Protein AF-A0A2L2YKX0-F1 (afdb_monomer)

pLDDT: mean 88.8, std 10.97, range [53.66, 98.56]

Nearest PDB structures (foldseek):
  1iab-assembly1_A  TM=9.332E-01  e=5.620E-02  Astacus astacus
  3lq0-assembly1_A  TM=8.122E-01  e=4.260E-02  Astacus astacus
  4l8n-assembly1_A-2  TM=5.3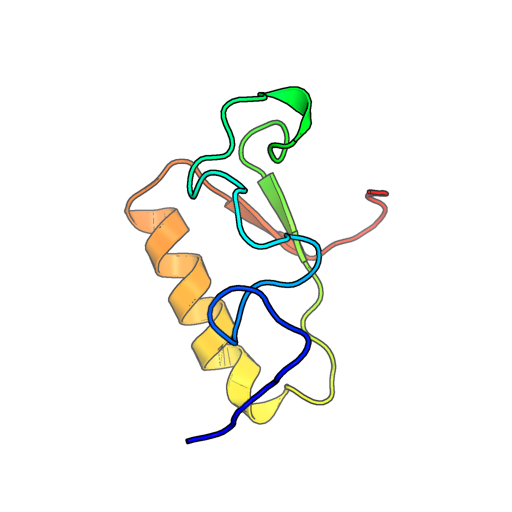50E-01  e=3.125E+00  Parabacteroides distasonis ATCC 8503
  2ymb-assembly2_A  TM=4.078E-01  e=8.244E+00  Homo sapiens
  5xiq-assembly1_B  TM=3.530E-01  e=7.177E+00  Toxoplasma gondii ME49

Mean predicted aligned error: 5.62 Å

Sequence (73 aa):
ALYNPYLFEGYILGFESGDRIVIPYTQMRWQNNEISYVIDRTLATQQALIVSAMNNYHIYTCLRFKPRTTERN

Secondary structure (DSSP, 8-state):
----TTSBTTTBSS--TT--SS---GGGSPGGGEEEE---GGGGGGHHHHHHHHHHHHHHSS-EEEE-SS---

Radius of gyration: 15.11 Å; Cα contacts (8 Å, |Δi|>4): 48; chains: 1; bounding box: 30×32×35 Å

Structure (mmCIF, N/CA/C/O backbone):
data_AF-A0A2L2YKX0-F1
#
_entry.id   AF-A0A2L2YKX0-F1
#
loop_
_atom_site.group_PDB
_atom_site.id
_atom_site.type_symbol
_atom_site.label_atom_id
_atom_site.label_alt_id
_atom_site.label_comp_id
_atom_site.label_asym_id
_atom_site.label_entity_id
_atom_site.label_seq_id
_atom_site.pdbx_PDB_ins_code
_atom_site.Cartn_x
_atom_site.Cartn_y
_atom_site.Cartn_z
_atom_site.occupancy
_atom_site.B_iso_or_equiv
_atom_site.auth_seq_id
_atom_site.auth_comp_id
_atom_site.auth_asym_id
_atom_site.auth_atom_id
_atom_site.pdbx_PDB_model_num
ATOM 1 N N . ALA A 1 1 ? 12.576 -16.240 -15.488 1.00 53.66 1 ALA A N 1
ATOM 2 C CA . ALA A 1 1 ? 11.776 -15.095 -15.007 1.00 53.66 1 ALA A CA 1
ATOM 3 C C . ALA A 1 1 ? 10.332 -15.299 -15.453 1.00 53.66 1 ALA A C 1
ATOM 5 O O . ALA A 1 1 ? 10.148 -15.807 -16.554 1.00 53.66 1 ALA A O 1
ATOM 6 N N . LEU A 1 2 ? 9.334 -14.971 -14.622 1.00 57.78 2 LEU A N 1
ATOM 7 C CA . LEU A 1 2 ? 7.936 -14.932 -15.071 1.00 57.78 2 LEU A CA 1
ATOM 8 C C . LEU A 1 2 ? 7.804 -13.762 -16.057 1.00 57.78 2 LEU A C 1
ATOM 10 O O . LEU A 1 2 ? 7.938 -12.611 -15.656 1.00 57.78 2 LEU A O 1
ATOM 14 N N . TYR A 1 3 ? 7.628 -14.062 -17.340 1.00 73.75 3 TYR A N 1
ATOM 15 C CA . TYR A 1 3 ? 7.418 -13.061 -18.380 1.00 73.75 3 TYR A CA 1
ATOM 16 C C . TYR A 1 3 ? 5.918 -12.928 -18.638 1.00 73.75 3 TYR A C 1
ATOM 18 O O . TYR A 1 3 ? 5.284 -13.886 -19.078 1.00 73.75 3 TYR A O 1
ATOM 26 N N . ASN A 1 4 ? 5.365 -11.748 -18.358 1.00 78.62 4 ASN A N 1
ATOM 27 C CA . ASN A 1 4 ? 3.983 -11.402 -18.671 1.00 78.62 4 ASN A CA 1
ATOM 28 C C . ASN A 1 4 ? 3.984 -10.448 -19.879 1.00 78.62 4 ASN A C 1
ATOM 30 O O . ASN A 1 4 ? 4.123 -9.240 -19.681 1.00 78.62 4 ASN A O 1
ATOM 34 N N . PRO A 1 5 ? 3.849 -10.953 -21.123 1.00 79.00 5 PRO A N 1
ATOM 35 C CA . PRO A 1 5 ? 4.003 -10.145 -22.342 1.00 79.00 5 PRO A CA 1
ATOM 36 C C . PRO A 1 5 ? 2.996 -8.999 -22.470 1.00 79.00 5 PRO A C 1
ATOM 38 O O . PRO A 1 5 ? 3.233 -8.058 -23.217 1.00 79.00 5 PRO A O 1
ATOM 41 N N . TYR A 1 6 ? 1.873 -9.083 -21.757 1.00 82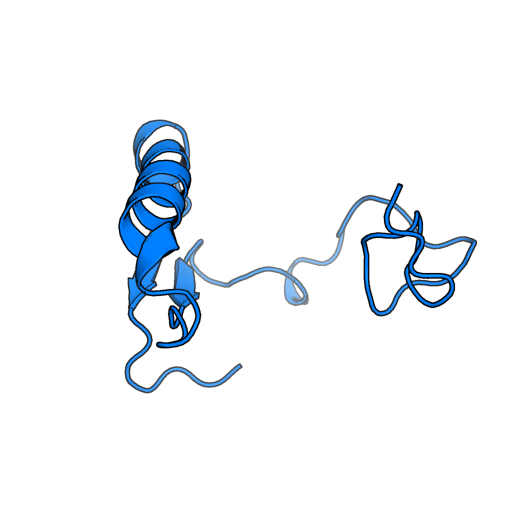.31 6 TYR A N 1
ATOM 42 C CA . TYR A 1 6 ? 0.787 -8.103 -21.805 1.00 82.31 6 TYR A CA 1
ATOM 43 C C . TYR A 1 6 ? 0.926 -6.972 -20.776 1.00 82.31 6 TYR A C 1
ATOM 45 O O . TYR A 1 6 ? 0.027 -6.144 -20.660 1.00 82.31 6 TYR A O 1
ATOM 53 N N . LEU A 1 7 ? 2.009 -6.954 -19.993 1.00 83.00 7 LEU A N 1
ATOM 54 C CA . LEU A 1 7 ? 2.271 -5.918 -18.998 1.00 83.00 7 LEU A CA 1
ATOM 55 C C . LEU A 1 7 ? 3.391 -4.997 -19.484 1.00 83.00 7 LEU A C 1
ATOM 57 O O . LEU A 1 7 ? 4.432 -5.462 -19.952 1.00 83.00 7 LEU A O 1
ATOM 61 N N . PHE A 1 8 ? 3.210 -3.692 -19.309 1.00 83.25 8 PHE A N 1
ATOM 62 C CA . PHE A 1 8 ? 4.272 -2.710 -19.475 1.00 83.25 8 PHE A CA 1
ATOM 63 C C . PHE A 1 8 ? 5.417 -3.014 -18.499 1.00 83.25 8 PHE A C 1
ATOM 65 O O . PHE A 1 8 ? 5.188 -3.350 -17.332 1.00 83.25 8 PHE A O 1
ATOM 72 N N . GLU A 1 9 ? 6.646 -3.008 -19.022 1.00 82.88 9 GLU A N 1
ATOM 73 C CA . GLU A 1 9 ? 7.867 -3.491 -18.351 1.00 82.88 9 GLU A CA 1
ATOM 74 C C . GLU A 1 9 ? 7.759 -4.905 -17.729 1.00 82.88 9 GLU A C 1
ATOM 76 O O . GLU A 1 9 ? 8.615 -5.325 -16.954 1.00 82.88 9 GLU A O 1
ATOM 81 N N . GLY A 1 10 ? 6.729 -5.682 -18.083 1.00 84.62 10 GLY A N 1
ATOM 82 C CA . GLY A 1 10 ? 6.473 -7.026 -17.563 1.00 84.62 10 GLY A CA 1
ATOM 83 C C . GLY A 1 10 ? 5.754 -7.089 -16.209 1.00 84.62 10 GLY A C 1
ATOM 84 O O . GLY A 1 10 ? 5.479 -8.197 -15.745 1.00 84.62 10 GLY A O 1
ATOM 85 N N . TYR A 1 11 ? 5.415 -5.954 -15.580 1.00 83.31 11 TYR A N 1
ATOM 86 C CA . TYR A 1 11 ? 4.776 -5.926 -14.250 1.00 83.31 11 TYR A CA 1
ATOM 87 C C .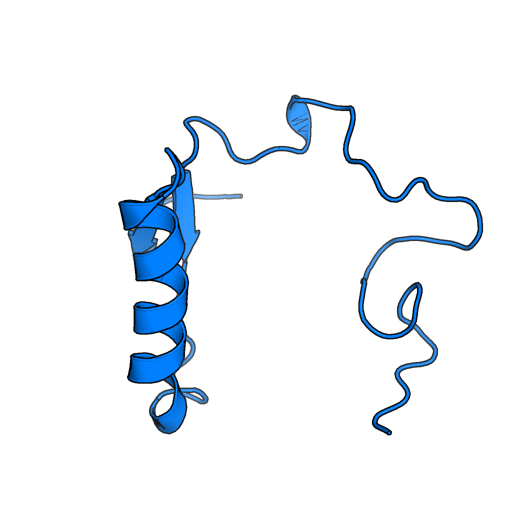 TYR A 1 11 ? 3.719 -4.825 -14.042 1.00 83.31 11 TYR A C 1
ATOM 89 O O . TYR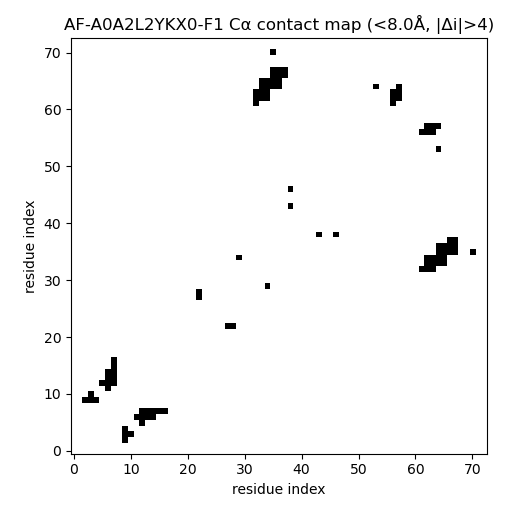 A 1 11 ? 3.077 -4.805 -12.991 1.00 83.31 11 TYR A O 1
ATOM 97 N N . ILE A 1 12 ? 3.489 -3.941 -15.017 1.00 84.94 12 ILE A N 1
ATOM 98 C CA . ILE A 1 12 ? 2.504 -2.854 -14.929 1.00 84.94 12 ILE A CA 1
ATOM 99 C C . ILE A 1 12 ? 1.362 -3.112 -15.923 1.00 84.94 12 ILE A C 1
ATOM 101 O O . ILE A 1 12 ? 1.586 -3.260 -17.119 1.00 84.94 12 ILE A O 1
ATOM 105 N N . LEU A 1 13 ? 0.119 -3.176 -15.442 1.00 86.94 13 LEU A N 1
ATOM 106 C CA . LEU A 1 13 ? -1.065 -3.363 -16.290 1.00 86.94 13 LEU A CA 1
ATOM 107 C C . LEU A 1 13 ? -1.642 -2.012 -16.737 1.00 86.94 13 LEU A C 1
ATOM 109 O O . LEU A 1 13 ? -1.736 -1.098 -15.921 1.00 86.94 13 LEU A O 1
ATOM 113 N N . GLY A 1 14 ? -2.111 -1.926 -17.987 1.00 81.81 14 GLY A N 1
ATOM 114 C CA . GLY A 1 14 ? -2.904 -0.789 -18.480 1.00 81.81 14 GLY A CA 1
ATOM 115 C C . GLY A 1 14 ? -2.100 0.388 -19.035 1.00 81.81 14 GLY A C 1
ATOM 116 O O . GLY A 1 14 ? -2.640 1.486 -19.111 1.00 81.81 14 GLY A O 1
ATOM 117 N N . PHE A 1 15 ? -0.839 0.158 -19.405 1.00 79.81 15 PHE A N 1
ATOM 118 C CA . PHE A 1 15 ? 0.048 1.151 -20.012 1.00 79.81 15 PHE A CA 1
ATOM 119 C C . PHE A 1 15 ? 0.673 0.586 -21.290 1.00 79.81 15 PHE A C 1
ATOM 121 O O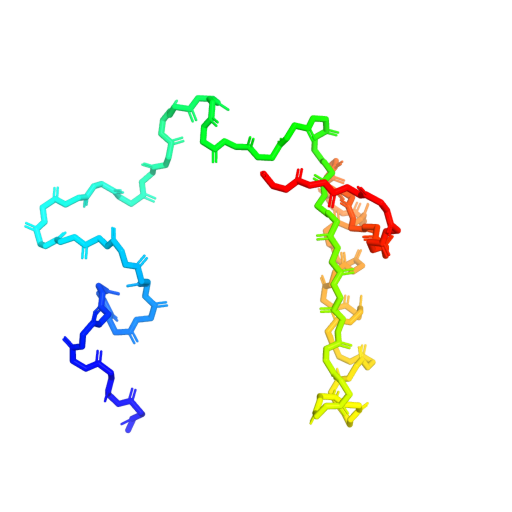 . PHE A 1 15 ? 0.882 -0.627 -21.403 1.00 79.81 15 PHE A O 1
ATOM 128 N N . GLU A 1 16 ? 0.982 1.462 -22.238 1.00 74.88 16 GLU A N 1
ATOM 129 C CA . GLU A 1 16 ? 1.588 1.127 -23.527 1.00 74.88 16 GLU A CA 1
ATOM 130 C C . GLU A 1 16 ? 3.025 1.658 -23.640 1.00 74.88 16 GLU A C 1
ATOM 132 O O . GLU A 1 16 ? 3.510 2.453 -22.831 1.00 74.88 16 GLU A O 1
ATOM 137 N N . SER A 1 17 ? 3.745 1.201 -24.668 1.00 66.31 17 SER A N 1
ATOM 138 C CA . SER A 1 17 ? 5.090 1.698 -24.961 1.00 66.31 17 SER A CA 1
ATOM 139 C C . SER A 1 17 ? 5.029 3.184 -25.338 1.00 66.31 17 SER A C 1
ATOM 141 O O . SER A 1 17 ? 4.562 3.536 -26.417 1.00 66.31 17 SER A O 1
ATOM 143 N N . GLY A 1 18 ? 5.482 4.056 -24.432 1.00 68.50 18 GLY A N 1
ATOM 144 C CA . GLY A 1 18 ? 5.426 5.515 -24.585 1.00 68.50 18 GLY A CA 1
ATOM 145 C C . GLY A 1 18 ? 4.820 6.241 -23.382 1.00 68.50 18 GLY A C 1
ATOM 146 O O . GLY A 1 18 ? 5.028 7.449 -23.231 1.00 68.50 18 GLY A O 1
ATOM 147 N N . ASP A 1 19 ? 4.136 5.513 -22.498 1.00 73.75 19 ASP A N 1
ATOM 148 C CA . ASP A 1 19 ? 3.621 6.078 -21.257 1.00 73.75 19 ASP A CA 1
ATOM 149 C C . ASP A 1 19 ? 4.744 6.454 -20.282 1.00 73.75 19 ASP A C 1
ATOM 151 O O . ASP A 1 19 ? 5.812 5.840 -20.217 1.00 73.75 19 ASP A O 1
ATOM 155 N N . ARG A 1 20 ? 4.508 7.523 -19.515 1.00 69.50 20 ARG A N 1
ATOM 156 C CA . ARG A 1 20 ? 5.477 8.040 -18.541 1.00 69.50 20 ARG A CA 1
ATOM 157 C C . ARG A 1 20 ? 5.392 7.245 -17.240 1.00 69.50 20 ARG A C 1
ATOM 159 O O . ARG A 1 20 ? 4.309 6.974 -16.742 1.00 69.50 20 ARG A O 1
ATOM 166 N N . ILE A 1 21 ? 6.546 7.014 -16.617 1.00 75.62 21 ILE A N 1
ATOM 167 C CA . ILE A 1 21 ? 6.683 6.291 -15.336 1.00 75.62 21 ILE A CA 1
ATOM 168 C C . ILE A 1 21 ? 6.061 7.068 -14.148 1.00 75.62 21 ILE A C 1
ATOM 170 O O . ILE A 1 21 ? 5.868 6.526 -13.062 1.00 75.62 21 ILE A O 1
ATOM 174 N N . VAL A 1 22 ? 5.716 8.349 -14.327 1.00 81.00 22 VAL A N 1
ATOM 175 C CA . VAL A 1 22 ? 5.107 9.187 -13.282 1.00 81.00 22 VAL A CA 1
ATOM 176 C C . VAL A 1 22 ? 3.604 9.348 -13.504 1.00 81.00 22 VAL A C 1
ATOM 178 O O . VAL A 1 22 ? 3.170 9.530 -14.636 1.00 81.00 22 VAL A O 1
ATOM 181 N N . ILE A 1 23 ? 2.824 9.376 -12.416 1.00 84.00 23 ILE A N 1
ATOM 182 C CA . ILE A 1 23 ? 1.405 9.772 -12.420 1.00 84.00 23 ILE A CA 1
ATOM 183 C C . ILE A 1 23 ? 1.320 11.275 -12.079 1.00 84.00 23 ILE A C 1
ATOM 185 O O . ILE A 1 23 ? 1.303 11.647 -10.893 1.00 84.00 23 ILE A O 1
ATOM 189 N N . PRO A 1 24 ? 1.301 12.182 -13.080 1.00 83.31 24 PRO A N 1
ATOM 190 C CA . PRO A 1 24 ? 1.316 13.624 -12.824 1.00 83.31 24 PRO A CA 1
ATOM 191 C C . PRO A 1 24 ? -0.052 14.141 -12.359 1.00 83.31 24 PRO A C 1
ATOM 193 O O . PRO A 1 24 ? -0.138 15.172 -11.699 1.00 83.31 24 PRO A O 1
ATOM 196 N N . TYR A 1 25 ? -1.113 13.408 -12.686 1.00 85.81 25 TYR A N 1
ATOM 197 C CA . TYR A 1 25 ? -2.497 13.800 -12.493 1.00 85.81 25 TYR A CA 1
ATOM 198 C C . TYR A 1 25 ? -2.992 13.441 -11.089 1.00 85.81 25 TYR A C 1
ATOM 200 O O . TYR A 1 25 ? -3.002 12.273 -10.700 1.00 85.81 25 TYR A O 1
ATOM 208 N N . THR A 1 26 ? -3.418 14.441 -10.319 1.00 88.69 26 THR A N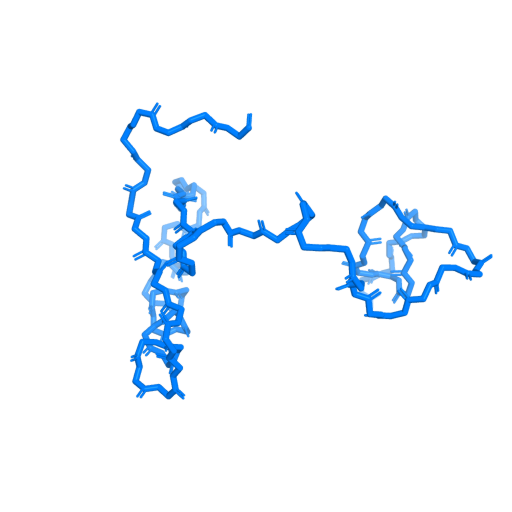 1
ATOM 209 C CA . THR A 1 26 ? -3.883 14.262 -8.932 1.00 88.69 26 THR A CA 1
ATOM 210 C C . THR A 1 26 ? -5.173 13.454 -8.844 1.00 88.69 26 THR A C 1
ATOM 212 O O . THR A 1 26 ? -5.352 12.720 -7.877 1.00 88.69 26 THR A O 1
ATOM 215 N N . GLN A 1 27 ? -6.030 13.514 -9.867 1.00 89.81 27 GLN A N 1
ATOM 216 C CA . GLN A 1 27 ? -7.263 12.726 -9.933 1.00 89.81 27 GLN A CA 1
ATOM 217 C C . GLN A 1 27 ? -7.021 11.217 -10.079 1.00 89.81 27 GLN A C 1
ATOM 219 O O . GLN A 1 27 ? -7.913 10.429 -9.796 1.00 89.81 27 GLN A O 1
ATOM 224 N N . MET A 1 28 ? -5.821 10.805 -10.498 1.00 88.81 28 MET A N 1
ATOM 225 C CA . MET A 1 28 ? -5.433 9.391 -10.591 1.00 88.81 28 MET A CA 1
ATOM 226 C C . MET A 1 28 ? -4.783 8.875 -9.297 1.00 88.81 28 MET A C 1
ATOM 228 O O . MET A 1 28 ? -4.306 7.743 -9.250 1.00 88.81 28 MET A O 1
ATOM 232 N N . ARG A 1 29 ? -4.708 9.708 -8.250 1.00 90.31 29 ARG A N 1
ATOM 233 C CA . ARG A 1 29 ? -4.116 9.355 -6.956 1.00 90.31 29 ARG A CA 1
ATOM 234 C C . ARG A 1 29 ? -5.203 9.024 -5.944 1.00 90.31 29 ARG A C 1
ATOM 236 O O . ARG A 1 29 ? -6.288 9.606 -5.952 1.00 90.31 29 ARG A O 1
ATOM 243 N N . TRP A 1 30 ? -4.860 8.134 -5.020 1.00 91.44 30 TRP A N 1
ATOM 244 C CA . TRP A 1 30 ? -5.674 7.852 -3.846 1.00 91.44 30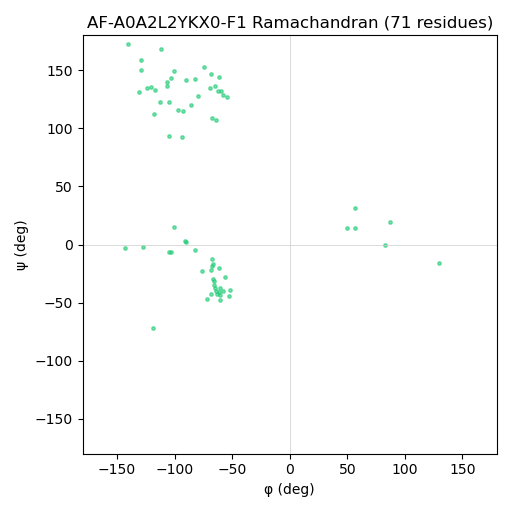 TRP A CA 1
ATOM 245 C C . TRP A 1 30 ? -5.902 9.124 -3.026 1.00 91.44 30 TRP A C 1
ATOM 247 O O . TRP A 1 30 ? -4.958 9.849 -2.703 1.00 91.44 30 TRP A O 1
ATOM 257 N N . GLN A 1 31 ? -7.166 9.399 -2.709 1.00 91.12 31 GLN A N 1
ATOM 258 C CA . GLN A 1 31 ? -7.550 10.586 -1.952 1.00 91.12 31 GLN A CA 1
ATOM 259 C C . GLN A 1 31 ? -7.177 10.429 -0.475 1.00 91.12 31 GLN A C 1
ATOM 261 O O . GLN A 1 31 ? -7.088 9.319 0.047 1.00 91.12 31 GLN A O 1
ATOM 266 N N . ASN A 1 32 ? -6.938 11.554 0.204 1.00 91.94 32 ASN A N 1
ATOM 267 C CA . ASN A 1 32 ? -6.594 11.615 1.633 1.00 91.94 32 ASN A CA 1
ATOM 268 C C . ASN A 1 32 ? -5.352 10.805 2.053 1.00 91.94 32 ASN A C 1
ATOM 270 O O . ASN A 1 32 ? -5.128 10.607 3.242 1.00 91.94 32 ASN A O 1
ATOM 274 N N . ASN A 1 33 ? -4.524 10.364 1.098 1.00 93.81 33 ASN A N 1
ATOM 275 C CA . ASN A 1 33 ? -3.426 9.422 1.334 1.00 93.81 33 ASN A CA 1
ATOM 276 C C . ASN A 1 33 ? -3.903 8.102 1.969 1.00 93.81 33 ASN A C 1
ATOM 278 O O . ASN A 1 33 ? -3.164 7.483 2.735 1.00 93.81 33 ASN A O 1
ATOM 282 N N . GLU A 1 34 ? -5.127 7.667 1.663 1.00 95.25 34 GLU A N 1
ATOM 283 C CA . GLU A 1 34 ? -5.697 6.431 2.194 1.00 95.25 34 GLU A CA 1
ATOM 284 C C . GLU A 1 34 ? -5.977 5.425 1.080 1.00 95.25 34 GLU A C 1
ATOM 286 O O . GLU A 1 34 ? -6.566 5.750 0.051 1.00 95.25 34 GLU A O 1
ATOM 291 N N . ILE A 1 35 ? -5.556 4.182 1.302 1.00 95.81 35 ILE A N 1
ATOM 292 C CA . ILE A 1 35 ? -5.789 3.058 0.399 1.00 95.81 35 ILE A CA 1
ATOM 293 C C . ILE A 1 35 ? -6.620 2.017 1.141 1.00 95.81 35 ILE A C 1
ATOM 295 O O . ILE A 1 35 ? -6.135 1.363 2.072 1.00 95.81 35 ILE A O 1
ATOM 299 N N . SER A 1 36 ? -7.863 1.834 0.703 1.00 96.25 36 SER A N 1
ATOM 300 C CA . SER A 1 36 ? -8.719 0.761 1.202 1.00 96.25 36 SER A CA 1
ATOM 301 C C . SER A 1 36 ? -8.349 -0.566 0.529 1.00 96.25 36 SER A C 1
ATOM 303 O O . SER A 1 36 ? -8.296 -0.655 -0.701 1.00 96.25 36 SER A O 1
ATOM 305 N N . TYR A 1 37 ? -8.096 -1.614 1.316 1.00 96.00 37 TYR A N 1
ATOM 306 C CA . TYR A 1 37 ? -7.598 -2.900 0.816 1.00 96.00 37 TYR A CA 1
ATOM 307 C C . TYR A 1 37 ? -8.409 -4.102 1.308 1.00 96.00 37 TYR A C 1
ATOM 309 O O . TYR A 1 37 ? -9.080 -4.060 2.336 1.00 96.00 37 TYR A O 1
ATOM 317 N N . VAL A 1 38 ? -8.297 -5.203 0.568 1.00 96.44 38 VAL A N 1
ATOM 318 C CA . VAL A 1 38 ? -8.709 -6.547 0.987 1.00 96.44 38 VAL A CA 1
ATOM 319 C C . VAL A 1 38 ? -7.534 -7.471 0.688 1.00 96.44 38 VAL A C 1
ATOM 321 O O . VAL A 1 38 ? -6.980 -7.408 -0.408 1.00 96.44 38 VAL A O 1
ATOM 324 N N . ILE A 1 39 ? -7.134 -8.300 1.651 1.00 96.50 39 ILE A N 1
ATOM 325 C CA . ILE A 1 39 ? -6.199 -9.400 1.393 1.00 96.50 39 ILE A CA 1
ATOM 326 C C . ILE A 1 39 ? -7.059 -10.617 1.086 1.00 96.50 39 ILE A C 1
ATOM 328 O O . ILE A 1 39 ? -7.826 -11.061 1.939 1.00 96.50 39 ILE A O 1
ATOM 332 N N . ASP A 1 40 ? -6.976 -11.108 -0.149 1.00 97.25 40 ASP A N 1
ATOM 333 C CA . ASP A 1 40 ? -7.743 -12.281 -0.550 1.00 97.25 40 ASP A CA 1
ATOM 334 C C . ASP A 1 40 ? -7.348 -13.497 0.301 1.00 97.25 40 ASP A C 1
ATOM 336 O O . ASP A 1 40 ? -6.179 -13.682 0.653 1.00 97.25 40 ASP A O 1
ATOM 340 N N . ARG A 1 41 ? -8.326 -14.351 0.612 1.00 97.06 41 ARG A N 1
ATOM 341 C CA . ARG A 1 41 ? -8.118 -15.572 1.400 1.00 97.06 41 ARG A CA 1
ATOM 342 C C . ARG A 1 41 ? -7.057 -16.497 0.800 1.00 97.06 41 ARG A C 1
ATOM 344 O O . ARG A 1 41 ? -6.415 -17.234 1.544 1.00 97.06 41 ARG A O 1
ATOM 351 N N . THR A 1 42 ? -6.843 -16.470 -0.518 1.00 98.12 42 THR A N 1
ATOM 352 C CA . THR A 1 42 ? -5.800 -17.275 -1.173 1.00 98.12 42 THR A CA 1
ATOM 353 C C . THR A 1 42 ? -4.387 -16.840 -0.784 1.00 98.12 42 THR A C 1
ATOM 355 O O . THR A 1 42 ? -3.446 -17.597 -0.991 1.00 98.12 42 THR A O 1
ATOM 358 N N . LEU A 1 43 ? -4.229 -15.642 -0.211 1.00 97.69 43 LEU A N 1
ATOM 359 C CA . LEU A 1 43 ? -2.962 -15.088 0.270 1.00 97.69 43 LEU A CA 1
ATOM 360 C C . LEU A 1 43 ? -2.799 -15.207 1.792 1.00 97.69 43 LEU A C 1
ATOM 362 O O . LEU A 1 43 ? -1.927 -14.552 2.365 1.00 97.69 43 LEU A O 1
ATOM 366 N N . ALA A 1 44 ? -3.610 -16.032 2.466 1.00 96.69 44 ALA A N 1
ATOM 367 C CA . ALA A 1 44 ? -3.579 -16.173 3.924 1.00 96.69 44 ALA A CA 1
ATOM 368 C C . ALA A 1 44 ? -2.166 -16.467 4.465 1.00 96.69 44 ALA A C 1
ATOM 370 O O . ALA A 1 44 ? -1.751 -15.888 5.467 1.00 96.69 44 ALA A O 1
ATOM 371 N N . THR A 1 45 ? -1.381 -17.294 3.766 1.00 98.12 45 THR A N 1
ATOM 372 C CA . THR A 1 45 ? 0.000 -17.620 4.166 1.00 98.12 45 THR A CA 1
ATOM 373 C C . THR A 1 45 ? 0.980 -16.447 4.042 1.00 98.12 45 THR A C 1
ATOM 375 O O . THR A 1 45 ? 2.010 -16.438 4.709 1.00 98.12 45 THR A O 1
ATOM 378 N N . GLN A 1 46 ? 0.675 -15.442 3.219 1.00 98.44 46 GLN A N 1
ATOM 379 C CA . GLN A 1 46 ? 1.504 -14.256 2.975 1.00 98.44 46 GLN A CA 1
ATOM 380 C C . GLN A 1 46 ? 0.981 -13.021 3.716 1.00 98.44 46 GLN A C 1
ATOM 382 O O . GLN A 1 46 ? 1.650 -11.987 3.722 1.00 98.44 46 GLN A O 1
ATOM 387 N N . GLN A 1 47 ? -0.187 -13.110 4.358 1.00 97.62 47 GLN A N 1
ATOM 388 C CA . GLN A 1 47 ? -0.863 -11.975 4.983 1.00 97.62 47 GLN A CA 1
ATOM 389 C C . GLN A 1 47 ? 0.048 -11.207 5.948 1.00 97.62 47 GLN A C 1
ATOM 391 O O . GLN A 1 47 ? 0.106 -9.981 5.885 1.00 97.62 47 GLN A O 1
ATOM 396 N N . ALA A 1 48 ? 0.805 -11.909 6.796 1.00 98.06 48 ALA A N 1
ATOM 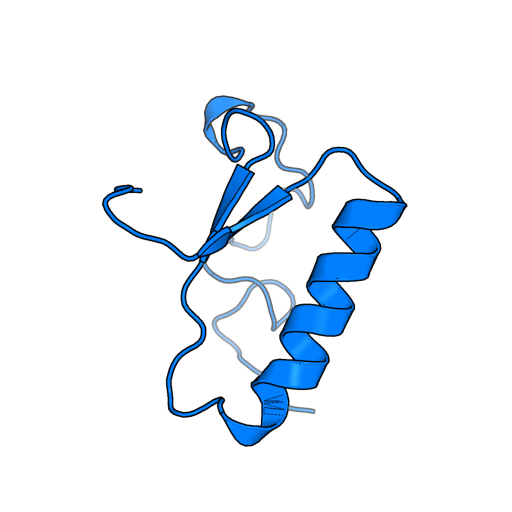397 C CA . ALA A 1 48 ? 1.720 -11.272 7.743 1.00 98.06 48 ALA A CA 1
ATOM 398 C C . ALA A 1 48 ? 2.813 -10.445 7.040 1.00 98.06 48 ALA A C 1
ATOM 400 O O . ALA A 1 48 ? 3.115 -9.330 7.463 1.00 98.06 48 ALA A O 1
ATOM 401 N N . LEU A 1 49 ? 3.366 -10.958 5.937 1.00 98.50 49 LEU A N 1
ATOM 402 C CA . LEU A 1 49 ? 4.387 -10.262 5.154 1.00 98.50 49 LEU A CA 1
ATOM 403 C C . LEU A 1 49 ? 3.810 -9.023 4.459 1.00 98.50 49 LEU A C 1
ATOM 405 O O . LEU A 1 49 ? 4.422 -7.957 4.488 1.00 98.50 49 LEU A O 1
ATOM 409 N N . ILE A 1 50 ? 2.611 -9.146 3.883 1.00 98.25 50 ILE A N 1
ATOM 410 C CA . ILE A 1 50 ? 1.906 -8.035 3.229 1.00 98.25 50 ILE A CA 1
ATOM 411 C C . ILE A 1 50 ? 1.632 -6.912 4.239 1.00 98.25 50 ILE A C 1
ATOM 413 O O . ILE A 1 50 ? 1.945 -5.751 3.975 1.00 98.25 50 ILE A O 1
ATOM 417 N N . VAL A 1 51 ? 1.103 -7.253 5.419 1.00 98.00 51 VAL A N 1
ATOM 418 C CA . VAL A 1 51 ? 0.819 -6.278 6.485 1.00 98.00 51 VAL A CA 1
ATOM 419 C C . VAL A 1 51 ? 2.106 -5.633 7.005 1.00 98.00 51 VAL A C 1
ATOM 421 O O . VAL A 1 51 ? 2.139 -4.422 7.216 1.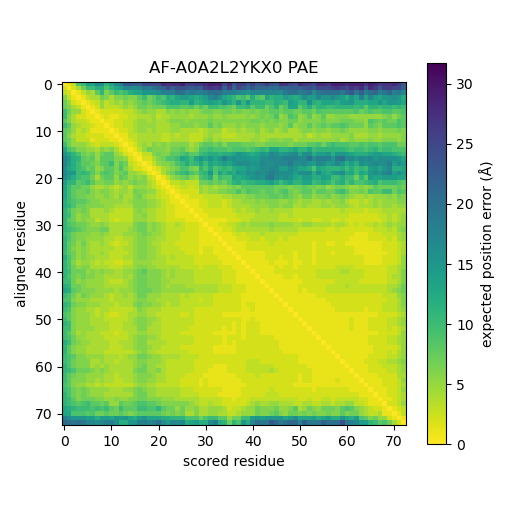00 98.00 51 VAL A O 1
ATOM 424 N N . SER A 1 52 ? 3.189 -6.401 7.154 1.00 98.38 52 SER A N 1
ATOM 425 C CA . SER A 1 52 ? 4.498 -5.858 7.534 1.00 98.38 52 SER A CA 1
ATOM 426 C C . SER A 1 52 ? 5.013 -4.835 6.514 1.00 98.38 52 SER A C 1
ATOM 428 O O . SER A 1 52 ? 5.447 -3.747 6.896 1.00 98.38 52 SER A O 1
ATOM 430 N N . ALA A 1 53 ? 4.884 -5.124 5.215 1.00 98.31 53 ALA A N 1
ATOM 431 C CA . ALA A 1 53 ? 5.252 -4.187 4.157 1.00 98.31 53 ALA A CA 1
ATOM 432 C C . ALA A 1 53 ? 4.400 -2.905 4.191 1.00 98.31 53 ALA A C 1
ATOM 434 O O . ALA A 1 53 ? 4.947 -1.807 4.087 1.00 98.31 53 ALA A O 1
ATOM 435 N N . MET A 1 54 ? 3.085 -3.019 4.407 1.00 98.50 54 MET A N 1
ATOM 436 C CA . MET A 1 54 ? 2.199 -1.858 4.586 1.00 98.50 54 MET A CA 1
ATOM 437 C C . MET A 1 54 ? 2.602 -1.006 5.798 1.00 98.50 54 MET A C 1
ATOM 439 O O . MET A 1 54 ? 2.562 0.222 5.725 1.00 98.50 54 MET A O 1
ATOM 443 N N . ASN A 1 55 ? 3.042 -1.635 6.892 1.00 98.31 55 ASN A N 1
ATOM 444 C CA . ASN A 1 55 ? 3.464 -0.927 8.100 1.00 98.31 55 ASN A CA 1
ATOM 445 C C . ASN A 1 55 ? 4.723 -0.069 7.880 1.00 98.31 55 ASN A C 1
ATOM 447 O O . ASN A 1 55 ? 4.838 1.003 8.468 1.00 98.31 55 ASN A O 1
ATOM 451 N N . ASN A 1 56 ? 5.633 -0.464 6.982 1.00 98.56 56 ASN A N 1
ATOM 452 C CA . ASN A 1 56 ? 6.775 0.389 6.621 1.00 98.56 56 ASN A CA 1
ATOM 453 C C . ASN A 1 56 ? 6.314 1.750 6.071 1.00 98.56 56 ASN A C 1
ATOM 455 O O . ASN A 1 56 ? 6.860 2.787 6.443 1.00 98.56 56 ASN A O 1
ATOM 459 N N . TYR A 1 57 ? 5.258 1.779 5.254 1.00 98.44 57 TYR A N 1
ATOM 460 C CA . TYR A 1 57 ? 4.679 3.043 4.795 1.00 98.44 57 TYR A CA 1
ATOM 461 C C . TYR A 1 57 ? 4.055 3.843 5.934 1.00 98.44 57 TYR A C 1
ATOM 463 O O . TYR A 1 57 ? 4.132 5.072 5.916 1.00 98.44 57 TYR A O 1
ATOM 471 N N . HIS A 1 58 ? 3.461 3.179 6.930 1.00 98.06 58 HIS A N 1
ATOM 472 C CA . HIS A 1 58 ? 2.879 3.873 8.080 1.00 98.06 58 HIS A CA 1
ATOM 473 C C . HIS A 1 58 ? 3.944 4.595 8.909 1.00 98.06 58 HIS A C 1
ATOM 475 O O . HIS A 1 58 ? 3.695 5.710 9.367 1.00 98.06 58 HIS A O 1
ATOM 481 N N . ILE A 1 59 ? 5.122 3.979 9.046 1.00 98.38 59 ILE A N 1
ATOM 482 C CA . ILE A 1 59 ? 6.267 4.515 9.793 1.00 98.38 59 ILE A CA 1
ATOM 483 C C . ILE A 1 59 ? 6.912 5.693 9.057 1.00 98.38 59 ILE A C 1
ATOM 485 O O . ILE A 1 59 ? 7.189 6.721 9.669 1.00 98.38 59 ILE A O 1
ATOM 489 N N . TYR A 1 60 ? 7.160 5.552 7.752 1.00 98.44 60 TYR A N 1
ATOM 490 C CA . TYR A 1 60 ? 8.034 6.477 7.020 1.00 98.44 60 TYR A CA 1
ATOM 491 C C . TYR A 1 60 ? 7.302 7.474 6.119 1.00 98.44 60 TYR A C 1
ATOM 493 O O . TYR A 1 60 ? 7.933 8.355 5.539 1.00 98.44 60 TYR A O 1
ATOM 501 N N . THR A 1 61 ? 5.982 7.354 5.972 1.00 97.81 61 THR A N 1
ATOM 502 C CA . THR A 1 61 ? 5.192 8.217 5.082 1.00 97.81 61 THR A CA 1
ATOM 503 C C . THR A 1 61 ? 3.850 8.597 5.710 1.00 97.81 61 THR A C 1
ATOM 505 O O . THR A 1 61 ? 3.449 8.067 6.748 1.00 97.81 61 THR A O 1
ATOM 508 N N . CYS A 1 62 ? 3.111 9.499 5.059 1.00 96.75 62 CYS A N 1
ATOM 509 C CA . CYS A 1 62 ? 1.731 9.824 5.429 1.00 96.75 62 CYS A CA 1
ATOM 510 C C . CYS A 1 62 ? 0.684 8.843 4.866 1.00 96.75 62 CYS A C 1
ATOM 512 O O . CYS A 1 62 ? -0.490 8.975 5.199 1.00 96.75 62 CYS A O 1
ATOM 514 N N . LEU A 1 63 ? 1.080 7.862 4.043 1.00 97.50 63 LEU A N 1
ATOM 515 C CA . LEU A 1 63 ? 0.165 6.905 3.417 1.00 97.50 63 LEU A CA 1
ATOM 516 C C . LEU A 1 63 ? -0.427 5.947 4.458 1.00 97.50 63 LEU A C 1
ATOM 518 O O . LEU A 1 63 ? 0.299 5.405 5.298 1.00 97.50 63 LEU A O 1
ATOM 522 N N . ARG A 1 64 ? -1.737 5.707 4.403 1.00 97.56 64 ARG A N 1
ATOM 523 C CA . ARG A 1 64 ? -2.446 4.804 5.317 1.00 97.56 64 ARG A CA 1
ATOM 524 C C . ARG A 1 64 ? -3.193 3.726 4.546 1.00 97.56 64 ARG A C 1
ATOM 526 O O . ARG A 1 64 ? -3.882 3.996 3.573 1.00 97.56 64 ARG A O 1
ATOM 533 N N . PHE A 1 65 ? -3.061 2.494 5.020 1.00 97.88 65 PHE A N 1
ATOM 534 C CA . PHE A 1 65 ? -3.761 1.329 4.487 1.00 97.88 65 PHE A CA 1
ATOM 535 C C . PHE A 1 65 ? -4.880 0.971 5.459 1.00 97.88 65 PHE A C 1
ATOM 537 O O . PHE A 1 65 ? -4.601 0.733 6.636 1.00 97.88 65 PHE A O 1
ATOM 544 N N . LYS A 1 66 ? -6.125 0.932 4.986 1.00 95.94 66 LYS A N 1
ATOM 545 C CA . LYS A 1 66 ? -7.297 0.609 5.810 1.00 95.94 66 LYS A CA 1
ATOM 546 C C . LYS A 1 66 ? -8.018 -0.619 5.254 1.00 95.94 66 LYS A C 1
ATOM 548 O O . LYS A 1 66 ? -8.198 -0.700 4.040 1.00 95.94 66 LYS A O 1
ATOM 553 N N . PRO A 1 67 ? -8.432 -1.586 6.091 1.00 95.88 67 PRO A N 1
ATOM 554 C CA . PRO A 1 67 ? -9.321 -2.646 5.633 1.00 95.88 67 PRO A CA 1
ATOM 555 C C . PRO A 1 67 ? -10.578 -2.036 5.006 1.00 95.88 67 PRO A C 1
ATOM 557 O O . PRO A 1 67 ? -11.227 -1.191 5.623 1.00 95.88 67 PRO A O 1
ATOM 560 N N . ARG A 1 68 ? -10.897 -2.440 3.775 1.00 94.88 68 ARG A N 1
ATOM 561 C CA . ARG A 1 68 ? -12.069 -1.948 3.048 1.00 94.88 68 ARG A CA 1
ATOM 562 C C . ARG A 1 68 ? -13.340 -2.380 3.777 1.00 94.88 68 ARG A C 1
ATOM 564 O O . ARG A 1 68 ? -13.470 -3.535 4.179 1.00 94.88 68 ARG A O 1
ATOM 571 N N . THR A 1 69 ? -14.283 -1.456 3.887 1.00 93.56 69 THR A N 1
ATOM 572 C CA . THR A 1 69 ? -15.610 -1.676 4.462 1.00 93.56 69 THR A CA 1
ATOM 573 C C . THR A 1 69 ? -16.681 -1.410 3.407 1.00 93.56 69 THR A C 1
ATOM 575 O O . THR A 1 69 ? -17.265 -2.349 2.872 1.00 93.56 69 THR A O 1
ATOM 578 N N . THR A 1 70 ? -16.897 -0.146 3.047 1.00 92.31 70 THR A N 1
ATOM 579 C CA . THR A 1 70 ? -17.944 0.296 2.111 1.00 92.31 70 THR A CA 1
ATOM 580 C C . THR A 1 70 ? -17.415 1.158 0.968 1.00 92.31 70 THR A C 1
ATOM 582 O O . THR A 1 70 ? -18.193 1.589 0.116 1.00 92.31 70 THR A O 1
ATOM 585 N N . GLU A 1 71 ? -16.117 1.453 0.953 1.00 88.81 71 GLU A N 1
ATOM 586 C CA . GLU A 1 71 ? -15.490 2.327 -0.032 1.00 88.81 71 GLU A CA 1
ATOM 587 C C . GLU A 1 71 ? -15.622 1.747 -1.443 1.00 88.81 71 GLU A C 1
ATOM 589 O O . GLU A 1 71 ? -15.341 0.568 -1.685 1.00 88.81 71 GLU A O 1
ATOM 594 N N . ARG A 1 72 ? -16.043 2.602 -2.377 1.00 74.75 72 ARG A N 1
ATOM 595 C CA . ARG A 1 72 ? -16.120 2.306 -3.808 1.00 74.75 72 ARG A CA 1
ATOM 596 C C . ARG A 1 72 ? -14.985 3.042 -4.515 1.00 74.75 72 ARG A C 1
ATOM 598 O O . ARG A 1 72 ? -14.670 4.166 -4.130 1.00 74.75 72 ARG A O 1
ATOM 605 N N . ASN A 1 73 ? -14.374 2.371 -5.487 1.00 58.97 73 ASN A N 1
ATOM 606 C CA . ASN A 1 73 ? -13.355 2.960 -6.356 1.00 58.97 73 ASN A CA 1
ATOM 607 C C . ASN A 1 73 ? -14.005 3.877 -7.394 1.00 58.97 73 ASN A C 1
ATOM 609 O O . ASN A 1 73 ? -15.130 3.536 -7.833 1.00 58.97 73 ASN A O 1
#

Foldseek 3Di:
DPADPQADVRPHHDDDDPDDPDDPDPVVDDPPLEDADDDDPVCVVCVVVVVVVQVVCVVPHSHYYHHDDPDDD

Organism: Parasteatoda tepidariorum (NCBI:txid114398)

Solvent-accessible surface area (backbone atoms only — not comparable to full-atom values): 4940 Å² total; per-residue (Å²): 130,90,80,39,90,85,24,39,98,44,80,39,79,92,55,61,100,84,66,69,98,66,83,88,53,70,88,82,47,67,61,93,43,44,45,70,44,79,83,58,77,92,43,59,94,48,44,67,59,55,51,53,57,54,47,52,39,51,75,78,44,84,47,41,81,40,80,57,82,83,83,78,134

InterPro domains:
  IPR001506 Peptidase M12A [PF01400] (25-73)
  IPR001506 Peptidase M12A [PS51864] (21-73)
  IPR024079 Metallopeptidase, catalytic domain superfamily [G3DSA:3.40.390.10] (2-73)